Protein AF-A0A832PQ19-F1 (afdb_monomer_lite)

Radius of gyration: 37.46 Å; chains: 1; bounding box: 71×27×107 Å

Secondary structure (DSSP, 8-state):
------HHHHHHHHHHHHHHHHHHHHHHHSTTSHHHHHHHHHHHHHHHHHHHHHHHHHHHHHHHHHHTSTTT--HHHHHHHHHHHH----TT-----

Organism: NCBI:txid53463

Sequence (97 aa):
MNRTLPIGALVYVLLALLLSLYFAFAAVQGPSGILRRVQLEAETAQLVAERDALAAEVARMKNLTRRLSDEYLDLELLDERARDVLGLVRGDELIVR

Foldseek 3Di:
DDPDPPVVVVVVVVVVVVVVVVVVVCCCPPCVHPVVVVVVVVVVVVVVVVVVVVVVVVVVVVVVVVCCDPVNDDVVVVVVCCCVPVVDDDPPDDDDD

InterPro domains:
  IPR007060 Septum formation initiator FtsL/DivIC [PF04977] (21-97)

pLDDT: mean 82.94, std 12.75, range [45.22, 98.12]

Structure (mmCIF, N/CA/C/O backbone):
data_AF-A0A832PQ19-F1
#
_entry.id   AF-A0A832PQ19-F1
#
loop_
_atom_site.group_PDB
_atom_site.id
_atom_site.type_symbol
_atom_site.label_atom_id
_atom_site.label_alt_id
_atom_site.label_comp_id
_atom_site.label_asym_id
_atom_site.label_entity_id
_atom_site.label_seq_id
_atom_site.pdbx_PDB_ins_code
_atom_site.Cartn_x
_atom_site.Cartn_y
_atom_site.Cartn_z
_atom_site.occupancy
_atom_site.B_iso_or_equiv
_atom_site.auth_seq_id
_atom_site.auth_comp_id
_atom_site.auth_asym_id
_atom_site.auth_atom_id
_atom_site.pdbx_PDB_model_num
ATOM 1 N N . MET A 1 1 ? 46.144 -5.256 -54.641 1.00 45.22 1 MET A N 1
ATOM 2 C CA . MET A 1 1 ? 44.773 -5.039 -54.126 1.00 45.22 1 MET A CA 1
ATOM 3 C C . MET A 1 1 ? 44.840 -4.996 -52.609 1.00 45.22 1 MET A C 1
ATOM 5 O O . MET A 1 1 ? 44.729 -6.037 -51.984 1.00 45.22 1 MET A O 1
ATOM 9 N N . ASN A 1 2 ? 45.039 -3.816 -52.016 1.00 50.69 2 ASN A N 1
ATOM 10 C CA . ASN A 1 2 ? 45.034 -3.670 -50.558 1.00 50.69 2 ASN A CA 1
ATOM 11 C C . ASN A 1 2 ? 43.873 -2.745 -50.191 1.00 50.69 2 ASN A C 1
ATOM 13 O O . ASN A 1 2 ? 44.027 -1.530 -50.151 1.00 50.69 2 ASN A O 1
ATOM 17 N N . ARG A 1 3 ? 42.684 -3.326 -49.993 1.00 61.47 3 ARG A N 1
ATOM 18 C CA . ARG A 1 3 ? 41.558 -2.625 -49.370 1.00 61.47 3 ARG A CA 1
ATOM 19 C C . ARG A 1 3 ? 41.813 -2.628 -47.869 1.00 61.47 3 ARG A C 1
ATOM 21 O O . ARG A 1 3 ? 41.466 -3.587 -47.187 1.00 61.47 3 ARG A O 1
ATOM 28 N N . THR A 1 4 ? 42.482 -1.599 -47.366 1.00 65.56 4 THR A N 1
ATOM 29 C CA . THR A 1 4 ? 42.514 -1.354 -45.927 1.00 65.56 4 THR A CA 1
ATOM 30 C C . THR A 1 4 ? 41.099 -0.982 -45.497 1.00 65.56 4 THR A C 1
ATOM 32 O O . THR A 1 4 ? 40.442 -0.147 -46.122 1.00 65.56 4 THR A O 1
ATOM 35 N N . LEU A 1 5 ? 40.583 -1.661 -44.473 1.00 67.06 5 LEU A N 1
ATOM 36 C CA . LEU A 1 5 ? 39.311 -1.281 -43.868 1.00 67.06 5 LEU A CA 1
ATOM 37 C C . LEU A 1 5 ? 39.449 0.166 -43.372 1.00 67.06 5 LEU A C 1
ATOM 39 O O . LEU A 1 5 ? 40.411 0.455 -42.652 1.00 67.06 5 LEU A O 1
ATOM 43 N N . PRO A 1 6 ? 38.548 1.089 -43.753 1.00 83.44 6 PRO A N 1
ATOM 44 C CA . PRO A 1 6 ? 38.636 2.462 -43.292 1.00 83.44 6 PRO A CA 1
ATOM 45 C C . PRO A 1 6 ? 38.404 2.467 -41.781 1.00 83.44 6 PRO A C 1
ATOM 47 O O . PRO A 1 6 ? 37.292 2.234 -41.313 1.00 83.44 6 PRO A O 1
ATOM 50 N N . ILE A 1 7 ? 39.468 2.717 -41.015 1.00 86.75 7 ILE A N 1
ATOM 51 C CA . ILE A 1 7 ? 39.475 2.679 -39.544 1.00 86.75 7 ILE A CA 1
ATOM 52 C C . ILE A 1 7 ? 38.341 3.543 -38.969 1.00 86.75 7 ILE A C 1
ATOM 54 O O . ILE A 1 7 ? 37.684 3.140 -38.015 1.00 86.75 7 ILE A O 1
ATOM 58 N N . GLY A 1 8 ? 38.039 4.681 -39.604 1.00 87.81 8 GLY A N 1
ATOM 59 C CA . GLY A 1 8 ? 36.918 5.541 -39.220 1.00 87.81 8 GLY A CA 1
ATOM 60 C C . GLY A 1 8 ? 35.548 4.854 -39.290 1.00 87.81 8 GLY A C 1
ATOM 61 O O . GLY A 1 8 ? 34.733 5.046 -38.394 1.00 87.81 8 GLY A O 1
ATOM 62 N N . ALA A 1 9 ? 35.300 4.003 -40.292 1.00 89.12 9 ALA A N 1
ATOM 63 C CA . ALA A 1 9 ? 34.050 3.249 -40.384 1.00 89.12 9 ALA A CA 1
ATOM 64 C C . ALA A 1 9 ? 33.958 2.176 -39.291 1.00 89.12 9 ALA A C 1
ATOM 66 O O . ALA A 1 9 ? 32.890 1.975 -38.719 1.00 89.12 9 ALA A O 1
ATOM 67 N N . LEU A 1 10 ? 35.080 1.528 -38.958 1.00 91.12 10 LEU A N 1
ATOM 68 C CA . LEU A 1 10 ? 35.131 0.554 -37.869 1.00 91.12 10 LEU A CA 1
ATOM 69 C C . LEU A 1 10 ? 34.839 1.221 -36.518 1.00 91.12 10 LEU A C 1
ATOM 71 O O . LEU A 1 10 ? 34.004 0.729 -35.767 1.00 91.12 10 LEU A O 1
ATOM 75 N N . VAL A 1 11 ? 35.474 2.363 -36.239 1.00 93.62 11 VAL A N 1
ATOM 76 C CA . VAL A 1 11 ? 35.235 3.146 -35.016 1.00 93.62 11 VAL A CA 1
ATOM 77 C C . VAL A 1 11 ? 33.783 3.612 -34.942 1.00 93.62 11 VAL A C 1
ATOM 79 O O . VAL A 1 11 ? 33.155 3.477 -33.895 1.00 93.62 11 VAL A O 1
ATOM 82 N N . TYR A 1 12 ? 33.225 4.103 -36.050 1.00 94.19 12 TYR A N 1
ATOM 83 C CA . TYR A 1 12 ? 31.828 4.525 -36.114 1.00 94.19 12 TYR A CA 1
ATOM 84 C C . TYR A 1 12 ? 30.861 3.379 -35.791 1.00 94.19 12 TYR A C 1
ATOM 86 O O . TYR A 1 12 ? 30.001 3.529 -34.925 1.00 94.19 12 TYR A O 1
ATOM 94 N N . VAL A 1 13 ? 31.022 2.220 -36.439 1.00 95.12 13 VAL A N 1
ATOM 95 C CA . VAL A 1 13 ? 30.172 1.042 -36.197 1.00 95.12 13 VAL A CA 1
ATOM 96 C C . VAL A 1 13 ? 30.303 0.563 -34.753 1.00 95.12 13 VAL A C 1
ATOM 98 O O . VAL A 1 13 ? 29.302 0.234 -34.121 1.00 95.12 13 VAL A O 1
ATOM 101 N N . LEU A 1 14 ? 31.518 0.561 -34.207 1.00 96.56 14 LEU A N 1
ATOM 102 C CA . LEU A 1 14 ? 31.777 0.110 -32.844 1.00 96.56 14 LEU A CA 1
ATOM 103 C C . LEU A 1 14 ? 31.143 1.054 -31.811 1.00 96.56 14 LEU A C 1
ATOM 105 O O . LEU A 1 14 ? 30.496 0.586 -30.877 1.00 96.56 14 LEU A O 1
ATOM 109 N N . LEU A 1 15 ? 31.228 2.371 -32.018 1.00 97.06 15 LEU A N 1
ATOM 110 C CA . LEU A 1 15 ? 30.530 3.360 -31.191 1.00 97.06 15 LEU A CA 1
ATOM 111 C C . LEU A 1 15 ? 29.008 3.226 -31.296 1.00 97.06 15 LEU A C 1
ATOM 113 O O . LEU A 1 15 ? 28.329 3.238 -30.272 1.00 97.06 15 LEU A O 1
ATOM 117 N N . ALA A 1 16 ? 28.469 3.053 -32.505 1.00 97.00 16 ALA A N 1
ATOM 118 C CA . ALA A 1 16 ? 27.035 2.859 -32.713 1.00 97.00 16 ALA A CA 1
ATOM 119 C C . ALA A 1 16 ? 26.523 1.588 -32.016 1.00 97.00 16 ALA A C 1
ATOM 121 O O . ALA A 1 16 ? 25.456 1.610 -31.400 1.00 97.00 16 ALA A O 1
ATOM 122 N N . LEU A 1 17 ? 27.298 0.498 -32.054 1.00 97.44 17 LEU A N 1
ATOM 123 C CA . LEU A 1 17 ? 26.987 -0.744 -31.346 1.00 97.44 17 LEU A CA 1
ATOM 124 C C . LEU A 1 17 ? 27.018 -0.564 -29.827 1.00 97.44 17 LEU A C 1
ATOM 126 O O . LEU A 1 17 ? 26.077 -0.979 -29.155 1.00 97.44 17 LEU A O 1
ATOM 130 N N . LEU A 1 18 ? 28.057 0.077 -29.285 1.00 97.44 18 LEU 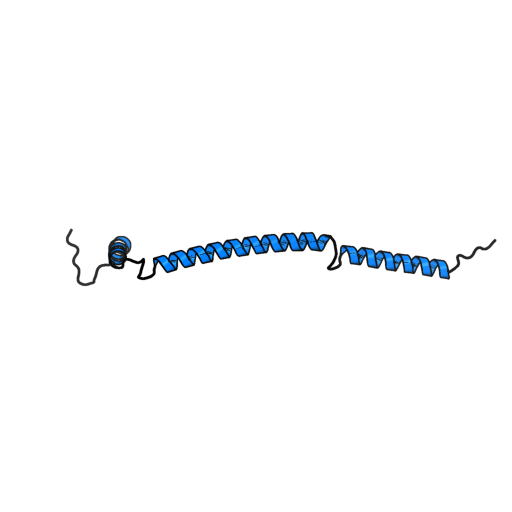A N 1
ATOM 131 C CA . LEU A 1 18 ? 28.160 0.343 -27.847 1.00 97.44 18 LEU A CA 1
ATOM 132 C C . LEU A 1 18 ? 27.006 1.217 -27.349 1.00 97.44 18 LEU A C 1
ATOM 134 O O . LEU A 1 18 ? 26.416 0.922 -26.311 1.00 97.44 18 LEU A O 1
ATOM 138 N N . LEU A 1 19 ? 26.649 2.254 -28.108 1.00 96.75 19 LEU A N 1
ATOM 139 C CA . LEU A 1 19 ? 25.534 3.134 -27.777 1.00 96.75 19 LEU A CA 1
ATOM 140 C C . LEU A 1 19 ? 24.202 2.372 -27.810 1.00 96.75 19 LEU A C 1
ATOM 142 O O . LEU A 1 19 ? 23.398 2.478 -26.888 1.00 96.75 19 LEU A O 1
ATOM 146 N N . SER A 1 20 ? 23.996 1.555 -28.845 1.00 95.94 20 SER A N 1
ATOM 147 C CA . SER A 1 20 ? 22.799 0.719 -28.986 1.00 95.94 20 SER A CA 1
ATOM 148 C C . SER A 1 20 ? 22.669 -0.277 -27.833 1.00 95.94 20 SER A C 1
ATOM 150 O O . SER A 1 20 ? 21.583 -0.440 -27.280 1.00 95.94 20 SER A O 1
ATOM 152 N N . LEU A 1 21 ? 23.778 -0.901 -27.426 1.00 94.94 21 LEU A N 1
ATOM 153 C CA . LEU A 1 21 ? 23.808 -1.829 -26.299 1.00 94.94 21 LEU A CA 1
ATOM 154 C C . LEU A 1 21 ? 23.516 -1.116 -24.973 1.00 94.94 21 LEU A C 1
ATOM 156 O O . LEU A 1 21 ? 22.734 -1.624 -24.171 1.00 94.94 21 LEU A O 1
ATOM 160 N N . TYR A 1 22 ? 24.088 0.073 -24.763 1.00 91.69 22 TYR A N 1
ATOM 161 C CA . TYR A 1 22 ? 23.805 0.900 -23.590 1.00 91.69 22 TYR A CA 1
ATOM 162 C C . TYR A 1 22 ? 22.316 1.247 -23.494 1.00 91.69 22 TYR A C 1
ATOM 164 O O . TYR A 1 22 ? 21.707 1.055 -22.443 1.00 91.69 22 TYR A O 1
ATOM 172 N N . PHE A 1 23 ? 21.706 1.698 -24.593 1.00 89.81 23 PHE A N 1
ATOM 173 C CA . PHE A 1 23 ? 20.282 2.027 -24.609 1.00 89.81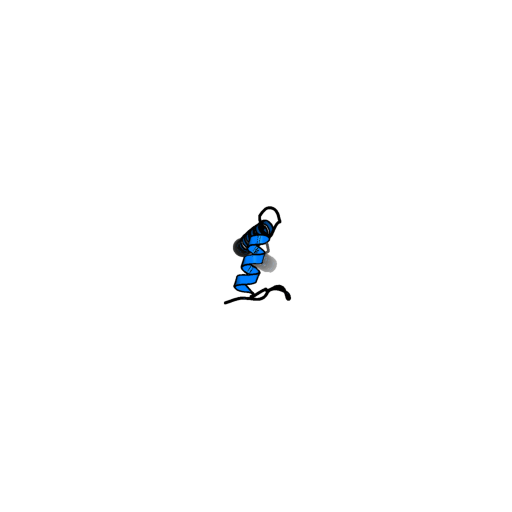 23 PHE A CA 1
ATOM 174 C C . PHE A 1 23 ? 19.391 0.798 -24.424 1.00 89.81 23 PHE A C 1
ATOM 176 O O . PHE A 1 23 ? 18.418 0.875 -23.676 1.00 89.81 23 PHE A O 1
ATOM 183 N N . ALA A 1 24 ? 19.726 -0.342 -25.034 1.00 87.81 24 ALA A N 1
ATOM 184 C CA . ALA A 1 24 ? 18.996 -1.591 -24.819 1.00 87.81 24 ALA A CA 1
ATOM 185 C C . ALA A 1 24 ? 19.051 -2.027 -23.345 1.00 87.81 24 ALA A C 1
ATOM 187 O O . ALA A 1 24 ? 18.029 -2.366 -22.752 1.00 87.81 24 ALA A O 1
ATOM 188 N N . PHE A 1 25 ? 20.228 -1.944 -22.723 1.00 86.19 25 PHE A N 1
ATOM 189 C CA . PHE A 1 25 ? 20.413 -2.239 -21.305 1.00 86.19 25 PHE A CA 1
ATOM 190 C C . PHE A 1 25 ? 19.637 -1.269 -20.402 1.00 86.19 25 PHE A C 1
ATOM 192 O O . PHE A 1 25 ? 18.933 -1.703 -19.490 1.00 86.19 25 PHE A O 1
ATOM 199 N N . ALA A 1 26 ? 19.708 0.035 -20.679 1.00 85.31 26 ALA A N 1
ATOM 200 C CA . ALA A 1 26 ? 18.986 1.062 -19.935 1.00 85.31 26 ALA A CA 1
ATOM 201 C C . ALA A 1 26 ? 17.460 0.945 -20.095 1.00 85.31 26 ALA A C 1
ATOM 203 O O . ALA A 1 26 ? 16.727 1.235 -19.156 1.00 85.31 26 ALA A O 1
ATOM 204 N N . ALA A 1 27 ? 16.962 0.481 -21.242 1.00 82.88 27 ALA A N 1
ATOM 205 C CA . ALA A 1 27 ? 15.536 0.230 -21.444 1.00 82.88 27 ALA A CA 1
ATOM 206 C C . ALA A 1 27 ? 15.024 -0.964 -20.618 1.00 82.88 27 ALA A C 1
ATOM 208 O O . ALA A 1 27 ? 13.877 -0.958 -20.175 1.00 82.88 27 ALA A O 1
ATOM 209 N N . VAL A 1 28 ? 15.869 -1.977 -20.392 1.00 78.38 28 VAL A N 1
ATOM 210 C CA . VAL A 1 28 ? 15.517 -3.169 -19.603 1.00 78.38 28 VAL A CA 1
ATOM 211 C C . VAL A 1 28 ? 15.642 -2.911 -18.100 1.00 78.38 28 VAL A C 1
ATOM 213 O O . VAL A 1 28 ? 14.736 -3.266 -17.351 1.00 78.38 28 VAL A O 1
ATOM 216 N N . GLN A 1 29 ? 16.742 -2.294 -17.658 1.00 72.81 29 GLN A N 1
ATOM 217 C CA . GLN A 1 29 ? 17.040 -2.085 -16.232 1.00 72.81 29 GLN A CA 1
ATOM 218 C C . GLN A 1 29 ? 16.668 -0.697 -15.700 1.00 72.81 29 GLN A C 1
ATOM 220 O O . GLN A 1 29 ? 16.776 -0.441 -14.503 1.00 72.81 29 GLN A O 1
ATOM 225 N N . GLY A 1 30 ? 16.267 0.225 -16.570 1.00 71.00 30 GLY A N 1
ATOM 226 C CA . GLY A 1 30 ? 15.958 1.592 -16.179 1.00 71.00 30 GLY A CA 1
ATOM 227 C C . GLY A 1 30 ? 14.646 1.721 -15.399 1.00 71.00 30 GLY A C 1
ATOM 228 O O . GLY A 1 30 ? 13.767 0.861 -15.486 1.00 71.00 30 GLY A O 1
ATOM 229 N N . PRO A 1 31 ? 14.458 2.846 -14.688 1.00 64.19 31 PRO A N 1
ATOM 230 C CA . PRO A 1 31 ? 13.247 3.129 -13.913 1.00 64.19 31 PRO A CA 1
ATOM 231 C C . PRO A 1 31 ? 11.967 3.200 -14.766 1.00 64.19 31 PRO A C 1
ATOM 233 O O . PRO A 1 31 ? 10.872 3.047 -14.234 1.00 64.19 31 PRO A O 1
ATOM 236 N N . SER A 1 32 ? 12.095 3.385 -16.084 1.00 64.88 32 SER A N 1
ATOM 237 C CA . SER A 1 32 ? 10.988 3.357 -17.054 1.00 64.88 32 SER A CA 1
ATOM 238 C C . SER A 1 32 ? 10.847 2.012 -17.784 1.00 64.88 32 SER A C 1
ATOM 240 O O . SER A 1 32 ? 10.087 1.918 -18.748 1.00 64.88 32 SER A O 1
ATOM 242 N N . GLY A 1 33 ? 11.602 0.987 -17.378 1.00 70.44 33 GLY A N 1
ATOM 243 C CA . GLY A 1 33 ? 11.595 -0.322 -18.019 1.00 70.44 33 GLY A CA 1
ATOM 244 C C . GLY A 1 33 ? 10.260 -1.047 -17.860 1.00 70.44 33 GLY A C 1
ATOM 245 O O . GLY A 1 33 ? 9.539 -0.869 -16.878 1.00 70.44 33 GLY A O 1
ATOM 246 N N . ILE A 1 34 ? 9.929 -1.905 -18.826 1.00 70.25 34 ILE A N 1
ATOM 247 C CA . ILE A 1 34 ? 8.653 -2.644 -18.873 1.00 70.25 34 ILE A CA 1
ATOM 248 C C . ILE A 1 34 ? 8.449 -3.494 -17.604 1.00 70.25 34 ILE A C 1
ATOM 250 O O . ILE A 1 34 ? 7.338 -3.590 -17.087 1.00 70.25 34 ILE A O 1
ATOM 254 N N . LEU A 1 35 ? 9.537 -4.032 -17.045 1.00 72.44 35 LEU A N 1
ATOM 255 C CA . LEU A 1 35 ? 9.527 -4.832 -15.816 1.00 72.44 35 LEU A CA 1
ATOM 256 C C . LEU A 1 35 ? 9.174 -4.020 -14.559 1.00 72.44 35 LEU A C 1
ATOM 258 O O . LEU A 1 35 ? 8.650 -4.582 -13.598 1.00 72.44 35 LEU A O 1
ATOM 262 N N . ARG A 1 36 ? 9.404 -2.698 -14.557 1.00 76.75 36 ARG A N 1
ATOM 263 C CA . ARG A 1 36 ? 9.103 -1.841 -13.403 1.00 76.75 36 ARG A CA 1
ATOM 264 C C . ARG A 1 36 ? 7.602 -1.722 -13.157 1.00 76.75 36 ARG A C 1
ATOM 266 O O . ARG A 1 36 ? 7.194 -1.648 -12.003 1.00 76.75 36 ARG A O 1
ATOM 273 N N . ARG A 1 37 ? 6.781 -1.750 -14.214 1.00 77.00 37 ARG A N 1
ATOM 274 C CA . ARG A 1 37 ? 5.314 -1.702 -14.087 1.00 77.00 37 ARG A CA 1
ATOM 275 C C . ARG A 1 37 ? 4.772 -2.918 -13.345 1.00 77.00 37 ARG A C 1
ATOM 277 O O . ARG A 1 37 ? 4.027 -2.748 -12.392 1.00 77.00 37 ARG A O 1
ATOM 284 N N . VAL A 1 38 ? 5.233 -4.114 -13.710 1.00 80.56 38 VAL A N 1
ATOM 285 C CA . VAL A 1 38 ? 4.814 -5.367 -13.059 1.00 80.56 38 VAL A CA 1
ATOM 286 C C . VAL A 1 38 ? 5.212 -5.385 -11.580 1.00 80.56 38 VAL A C 1
ATOM 288 O O . VAL A 1 38 ? 4.423 -5.790 -10.731 1.00 80.56 38 VAL A O 1
ATOM 291 N N . GLN A 1 39 ? 6.416 -4.904 -11.249 1.00 82.50 39 GLN A N 1
ATOM 292 C CA . GLN A 1 39 ? 6.854 -4.785 -9.853 1.00 82.50 39 GLN A CA 1
ATOM 293 C C . GLN A 1 39 ? 6.004 -3.786 -9.063 1.00 82.50 39 GLN A C 1
ATOM 295 O O . GLN A 1 39 ? 5.572 -4.100 -7.959 1.00 82.50 39 GLN A O 1
ATOM 300 N N . LEU A 1 40 ? 5.746 -2.605 -9.633 1.00 85.19 40 LEU A N 1
ATOM 301 C CA . LEU A 1 40 ? 4.924 -1.575 -8.996 1.00 85.19 40 LEU A CA 1
ATOM 302 C C . LEU A 1 40 ? 3.487 -2.046 -8.777 1.00 85.19 40 LEU A C 1
ATOM 304 O O . LEU A 1 40 ? 2.916 -1.776 -7.727 1.00 85.19 40 LEU A O 1
ATOM 308 N N . GLU A 1 41 ? 2.901 -2.759 -9.737 1.00 87.19 41 GLU A N 1
ATOM 309 C CA . GLU A 1 41 ? 1.562 -3.335 -9.598 1.00 87.19 41 GLU A CA 1
ATOM 31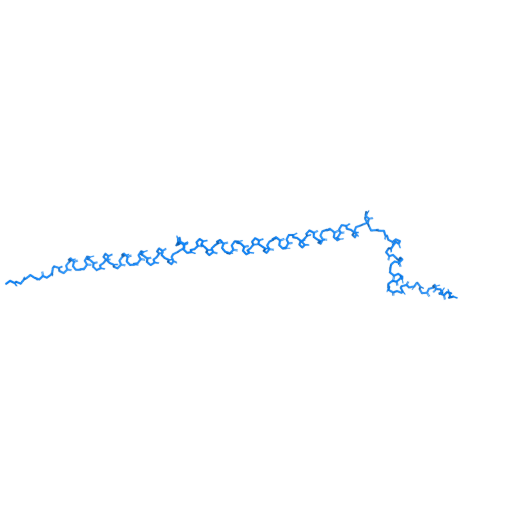0 C C . GLU A 1 41 ? 1.516 -4.383 -8.481 1.00 87.19 41 GLU A C 1
ATOM 312 O O . GLU A 1 41 ? 0.599 -4.355 -7.660 1.00 87.19 41 GLU A O 1
ATOM 317 N N . ALA A 1 42 ? 2.525 -5.256 -8.391 1.00 87.75 42 ALA A N 1
ATOM 318 C CA . ALA A 1 42 ? 2.620 -6.244 -7.318 1.00 87.75 42 ALA A CA 1
ATOM 319 C C . ALA A 1 42 ? 2.790 -5.591 -5.934 1.00 87.75 42 ALA A C 1
ATOM 321 O O . ALA A 1 42 ? 2.104 -5.974 -4.987 1.00 87.75 42 ALA A O 1
ATOM 322 N N . GLU A 1 43 ? 3.658 -4.584 -5.819 1.00 91.19 43 GLU A N 1
ATOM 323 C CA . GLU A 1 43 ? 3.867 -3.814 -4.586 1.00 91.19 43 GLU A CA 1
ATOM 324 C C . GLU A 1 43 ? 2.590 -3.063 -4.180 1.00 91.19 43 GLU A C 1
ATOM 326 O O . GLU A 1 43 ? 2.165 -3.113 -3.028 1.00 91.19 43 GLU A O 1
ATOM 331 N N . THR A 1 44 ? 1.908 -2.448 -5.149 1.00 94.56 44 THR A N 1
ATOM 332 C CA . THR A 1 44 ? 0.628 -1.765 -4.920 1.00 94.56 44 THR A CA 1
ATOM 333 C C . THR A 1 44 ? -0.438 -2.743 -4.432 1.00 94.56 44 THR A C 1
ATOM 335 O O . THR A 1 44 ? -1.149 -2.438 -3.479 1.00 94.56 44 THR A O 1
ATOM 338 N N . ALA A 1 45 ? -0.542 -3.929 -5.037 1.00 94.81 45 ALA A N 1
ATOM 339 C CA . ALA A 1 45 ? -1.509 -4.943 -4.623 1.00 94.81 45 ALA A CA 1
ATOM 340 C C . ALA A 1 45 ? -1.274 -5.411 -3.176 1.00 94.81 45 ALA A C 1
ATOM 342 O O . ALA A 1 45 ? -2.232 -5.561 -2.417 1.00 94.81 45 ALA A O 1
ATOM 343 N N . GLN A 1 46 ? -0.011 -5.592 -2.776 1.00 95.44 46 GLN A N 1
ATOM 344 C CA . GLN A 1 46 ? 0.346 -5.936 -1.397 1.00 95.44 46 GLN A CA 1
ATOM 345 C C . GLN A 1 46 ? -0.036 -4.819 -0.417 1.00 95.44 46 GLN A C 1
ATOM 347 O O . GLN A 1 46 ? -0.703 -5.085 0.582 1.00 95.44 46 GLN A O 1
ATOM 352 N N . LEU A 1 47 ? 0.313 -3.569 -0.735 1.00 96.56 47 LEU A N 1
ATOM 353 C CA . LEU A 1 47 ? -0.010 -2.411 0.103 1.00 96.56 47 LEU A CA 1
ATOM 354 C C . LEU A 1 47 ? -1.522 -2.192 0.245 1.00 96.56 47 LEU A C 1
ATOM 356 O O . LEU A 1 47 ? -1.995 -1.831 1.321 1.00 96.56 47 LEU A O 1
ATOM 360 N N . VAL A 1 48 ? -2.296 -2.429 -0.817 1.00 97.31 48 VAL A N 1
ATOM 361 C CA . VAL A 1 48 ? -3.765 -2.353 -0.770 1.00 97.31 48 VAL A CA 1
ATOM 362 C C . VAL A 1 48 ? -4.330 -3.413 0.175 1.00 97.31 48 VAL A C 1
ATOM 364 O O . VAL A 1 48 ? -5.148 -3.081 1.031 1.00 97.31 48 VAL A O 1
ATOM 367 N N . ALA A 1 49 ? -3.858 -4.659 0.080 1.00 97.56 49 ALA A N 1
ATOM 368 C CA . ALA A 1 49 ? -4.304 -5.731 0.965 1.00 97.56 49 ALA A CA 1
ATOM 369 C C . ALA A 1 49 ? -3.991 -5.434 2.443 1.00 97.56 49 ALA A C 1
ATOM 371 O O . ALA A 1 49 ? -4.846 -5.622 3.311 1.00 97.56 49 ALA A O 1
ATOM 372 N N . GLU A 1 50 ? -2.793 -4.919 2.734 1.00 97.56 50 GLU A N 1
ATOM 373 C CA . GLU A 1 50 ? -2.406 -4.513 4.089 1.00 97.56 50 GLU A CA 1
ATOM 374 C C . GLU A 1 50 ? -3.272 -3.358 4.604 1.00 97.56 50 GLU A C 1
ATOM 376 O O . GLU A 1 50 ? -3.799 -3.406 5.719 1.00 97.56 50 GLU A O 1
ATOM 381 N N . ARG A 1 51 ? -3.485 -2.337 3.769 1.00 97.69 51 ARG A N 1
ATOM 382 C CA . ARG A 1 51 ? -4.341 -1.198 4.102 1.00 97.69 51 ARG A CA 1
ATOM 383 C C . ARG A 1 51 ? -5.762 -1.645 4.430 1.00 97.69 51 ARG A C 1
ATOM 385 O O . ARG A 1 51 ? -6.356 -1.114 5.368 1.00 97.69 51 ARG A O 1
ATOM 392 N N . ASP A 1 52 ? -6.317 -2.583 3.671 1.00 98.12 52 ASP A N 1
ATOM 393 C CA . ASP A 1 52 ? -7.682 -3.063 3.883 1.00 98.12 52 ASP A CA 1
ATOM 394 C C . ASP A 1 52 ? -7.797 -3.902 5.161 1.00 98.12 52 ASP A C 1
ATOM 396 O O . ASP A 1 52 ? -8.757 -3.733 5.918 1.00 98.12 52 ASP A O 1
A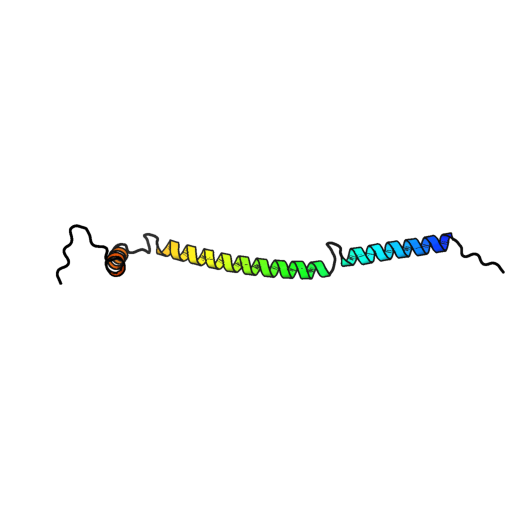TOM 400 N N . ALA A 1 53 ? -6.786 -4.719 5.472 1.00 98.12 53 ALA A N 1
ATOM 401 C CA . ALA A 1 53 ? -6.710 -5.435 6.743 1.00 98.12 53 ALA A CA 1
ATOM 402 C C . ALA A 1 53 ? -6.663 -4.466 7.940 1.00 98.12 53 ALA A C 1
ATOM 404 O O . ALA A 1 53 ? -7.431 -4.608 8.894 1.00 98.12 53 ALA A O 1
ATOM 405 N N . LEU A 1 54 ? -5.824 -3.428 7.867 1.00 98.12 54 LEU A N 1
ATOM 406 C CA . LEU A 1 54 ? -5.743 -2.393 8.902 1.00 98.12 54 LEU A CA 1
ATOM 407 C C . LEU A 1 54 ? -7.039 -1.582 9.013 1.00 98.12 54 LEU A C 1
ATOM 409 O O . LEU A 1 54 ? -7.473 -1.246 10.115 1.00 98.12 54 LEU A O 1
ATOM 413 N N . ALA A 1 55 ? -7.695 -1.278 7.894 1.00 98.00 55 ALA A N 1
ATOM 414 C CA . ALA A 1 55 ? -8.974 -0.577 7.902 1.00 98.00 55 ALA A CA 1
ATOM 415 C C . ALA A 1 55 ? -10.070 -1.401 8.596 1.00 98.00 55 ALA A C 1
ATOM 417 O O . ALA A 1 55 ? -10.851 -0.846 9.376 1.00 98.00 55 ALA A O 1
ATOM 418 N N . ALA A 1 56 ? -10.103 -2.716 8.359 1.00 97.88 56 ALA A N 1
ATOM 419 C CA . ALA A 1 56 ? -11.011 -3.630 9.045 1.00 97.88 56 ALA A CA 1
ATOM 420 C C . ALA A 1 56 ? -10.732 -3.677 10.556 1.00 97.88 56 ALA A C 1
ATOM 422 O O . ALA A 1 56 ? -11.665 -3.618 11.360 1.00 97.88 56 ALA A O 1
ATOM 423 N N . GLU A 1 57 ? -9.458 -3.695 10.950 1.00 97.56 57 GLU A N 1
ATOM 424 C CA . GLU A 1 57 ? -9.050 -3.661 12.354 1.00 97.56 57 GLU A CA 1
ATOM 425 C C . GLU A 1 57 ? -9.509 -2.376 13.052 1.00 97.56 57 GLU A C 1
ATOM 427 O O . GLU A 1 57 ? -10.142 -2.410 14.109 1.00 97.56 57 GLU A O 1
ATOM 432 N N . VAL A 1 58 ? -9.273 -1.226 12.420 1.00 97.56 58 VAL A N 1
ATOM 433 C CA . VAL A 1 58 ? -9.728 0.071 12.932 1.00 97.56 58 VAL A CA 1
ATOM 434 C C . VAL A 1 58 ? -11.251 0.106 13.053 1.00 97.56 58 VAL A C 1
ATOM 436 O O . VAL A 1 58 ? -11.771 0.623 14.043 1.00 97.56 58 VAL A O 1
ATOM 439 N N . ALA A 1 59 ? -11.986 -0.439 12.081 1.00 96.94 59 ALA A N 1
ATOM 440 C CA . ALA A 1 59 ? -13.444 -0.507 12.142 1.00 96.94 59 ALA A CA 1
ATOM 441 C C . ALA A 1 59 ? -13.928 -1.374 13.317 1.00 96.94 59 ALA A C 1
ATOM 443 O O . ALA A 1 59 ? -14.842 -0.972 14.042 1.00 96.94 59 ALA A O 1
ATOM 444 N N . ARG A 1 60 ? -13.277 -2.519 13.552 1.00 96.12 60 ARG A N 1
ATOM 445 C CA . ARG A 1 60 ? -13.550 -3.395 14.696 1.00 96.12 60 ARG A CA 1
ATOM 446 C C . ARG A 1 60 ? -13.297 -2.680 16.018 1.00 96.12 60 ARG A C 1
ATOM 448 O O . ARG A 1 60 ? -14.187 -2.648 16.865 1.00 96.12 60 ARG A O 1
ATOM 455 N N . MET A 1 61 ? -12.127 -2.066 16.177 1.00 95.19 61 MET A N 1
ATOM 456 C CA . MET A 1 61 ? -11.772 -1.341 17.398 1.00 95.19 61 MET A CA 1
ATOM 457 C C . MET A 1 61 ? -12.729 -0.179 17.658 1.00 95.19 61 MET A C 1
ATOM 459 O O . MET A 1 61 ? -13.229 -0.041 18.768 1.00 95.19 61 MET A O 1
ATOM 463 N N . LYS A 1 62 ? -13.093 0.590 16.625 1.00 93.19 62 LYS A N 1
ATOM 464 C CA . LYS A 1 62 ? -14.111 1.647 16.737 1.00 93.19 62 LYS A CA 1
ATOM 465 C C . LYS A 1 62 ? -15.464 1.109 17.198 1.00 93.19 62 LYS A C 1
ATOM 467 O O . LYS A 1 62 ? -16.116 1.751 18.017 1.00 93.19 62 LYS A O 1
ATOM 472 N N . ASN A 1 63 ? -15.894 -0.048 16.690 1.00 92.00 63 ASN A N 1
ATOM 473 C CA . ASN A 1 63 ? -17.141 -0.671 17.126 1.00 92.00 63 ASN A CA 1
ATOM 474 C C . ASN A 1 63 ? -17.073 -1.100 18.598 1.00 92.00 63 ASN A C 1
ATOM 476 O O . ASN A 1 63 ? -17.984 -0.778 19.355 1.00 92.00 63 ASN A O 1
ATOM 480 N N . LEU A 1 64 ? -15.987 -1.759 19.014 1.00 89.62 64 LEU A N 1
ATOM 481 C CA . LEU A 1 64 ? -15.777 -2.162 20.407 1.00 89.62 64 LEU A CA 1
ATOM 482 C C . LEU A 1 64 ? -15.770 -0.951 21.344 1.00 89.62 64 LEU A C 1
ATOM 484 O O . LEU A 1 64 ? -16.511 -0.937 22.320 1.00 89.62 64 LEU A O 1
ATOM 488 N N . THR A 1 65 ? -15.012 0.097 21.012 1.00 89.38 65 THR A N 1
ATOM 489 C CA . THR A 1 65 ? -14.976 1.338 21.798 1.00 89.38 65 THR A CA 1
ATOM 490 C C . THR A 1 65 ? -16.350 1.993 21.880 1.00 89.38 65 THR A C 1
ATOM 492 O O . THR A 1 65 ? -16.757 2.413 22.957 1.00 89.38 65 THR A O 1
ATOM 495 N N . ARG A 1 66 ? -17.105 2.035 20.776 1.00 86.94 66 ARG A N 1
ATOM 496 C CA . ARG A 1 66 ? -18.475 2.565 20.786 1.00 86.94 66 ARG A CA 1
ATOM 497 C C . ARG A 1 66 ? -19.398 1.745 21.687 1.00 86.94 66 ARG A C 1
ATOM 499 O O . ARG A 1 66 ? -20.218 2.313 22.391 1.00 86.94 66 ARG A O 1
ATOM 506 N N . ARG A 1 67 ? -19.268 0.419 21.697 1.00 83.19 67 ARG A N 1
ATOM 507 C CA . ARG A 1 67 ? -20.078 -0.449 22.568 1.00 83.19 67 ARG A CA 1
ATOM 508 C C . ARG A 1 67 ? -19.723 -0.324 24.049 1.00 83.19 67 ARG A C 1
ATOM 510 O O . ARG A 1 67 ? -20.553 -0.652 24.882 1.00 83.19 67 ARG A O 1
ATOM 517 N N . LEU A 1 68 ? -18.515 0.137 24.358 1.00 81.88 68 LEU A N 1
ATOM 518 C CA . LEU A 1 68 ? -18.067 0.431 25.718 1.00 81.88 68 LEU A CA 1
ATOM 519 C C . LEU A 1 68 ? -18.400 1.863 26.167 1.00 81.88 68 LEU A C 1
ATOM 521 O O . LEU A 1 68 ? -18.080 2.217 27.294 1.00 81.88 68 LEU A O 1
ATOM 525 N N . SER A 1 69 ? -18.997 2.701 25.312 1.00 80.44 69 SER A N 1
ATOM 526 C CA . SER A 1 69 ? -19.431 4.043 25.721 1.00 80.44 69 SER A CA 1
ATOM 527 C C . SER A 1 69 ? -20.711 3.987 26.552 1.00 80.44 69 SER A C 1
ATOM 529 O O . SER A 1 69 ? -21.548 3.123 26.299 1.00 80.44 69 SER A O 1
ATOM 531 N N . ASP A 1 70 ? -20.902 4.964 27.437 1.00 72.12 70 ASP A N 1
ATOM 532 C CA . ASP A 1 70 ? -22.060 5.096 28.337 1.00 72.12 70 ASP A CA 1
ATOM 533 C C . ASP A 1 70 ? -23.431 4.991 27.645 1.00 72.12 70 ASP A C 1
ATOM 535 O O . ASP A 1 70 ? -24.396 4.544 28.251 1.00 72.12 70 ASP A O 1
ATOM 539 N N . GLU A 1 71 ? -23.538 5.364 26.364 1.00 75.38 71 GLU A N 1
ATOM 540 C CA . GLU A 1 71 ? -24.796 5.258 25.604 1.00 75.38 71 GLU A CA 1
ATOM 541 C C . GLU A 1 71 ? -25.185 3.796 25.288 1.00 75.38 71 GLU A C 1
ATOM 543 O O . GLU A 1 71 ? -26.355 3.497 25.062 1.00 75.38 71 GLU A O 1
ATOM 548 N N . TYR A 1 72 ? -24.213 2.876 25.267 1.00 71.62 72 TYR A N 1
ATOM 549 C CA . TYR A 1 72 ? -24.403 1.461 24.911 1.00 71.62 72 TYR A CA 1
ATOM 550 C C . TYR A 1 72 ? -23.994 0.485 26.027 1.00 71.62 72 TYR A C 1
ATOM 552 O O . TYR A 1 72 ? -24.322 -0.700 25.931 1.00 71.62 72 TYR A O 1
ATOM 560 N N . LEU A 1 73 ? -23.262 0.948 27.043 1.00 76.44 73 LEU A N 1
ATOM 561 C CA . LEU A 1 73 ? -22.734 0.128 28.127 1.00 76.44 73 LEU A CA 1
ATOM 562 C C . LEU A 1 73 ? -23.647 0.209 29.356 1.00 76.44 73 LEU A C 1
ATOM 564 O O . LEU A 1 73 ? -23.633 1.192 30.089 1.00 76.44 73 LEU A O 1
ATOM 568 N N . ASP A 1 74 ? -24.409 -0.856 29.597 1.00 81.19 74 ASP A N 1
ATOM 569 C CA . ASP A 1 74 ? -25.199 -1.015 30.817 1.00 81.19 74 ASP A CA 1
ATOM 570 C C . ASP A 1 74 ? -24.294 -1.470 31.976 1.00 81.19 74 ASP A C 1
ATOM 572 O O . ASP A 1 74 ? -23.773 -2.591 31.989 1.00 81.19 74 ASP A O 1
ATOM 576 N N . LEU A 1 75 ? -24.073 -0.564 32.930 1.00 80.12 75 LEU A N 1
ATOM 577 C CA . LEU A 1 75 ? -23.206 -0.783 34.086 1.00 80.12 75 LEU A CA 1
ATOM 578 C C . LEU A 1 75 ? -23.776 -1.813 35.069 1.00 80.12 75 LEU A C 1
ATOM 580 O O . LEU A 1 75 ? -22.988 -2.492 35.725 1.00 80.12 75 LEU A O 1
ATOM 584 N N . GLU A 1 76 ? -25.102 -1.962 35.160 1.00 78.94 76 GLU A N 1
ATOM 585 C CA . GLU A 1 76 ? -25.721 -2.959 36.043 1.00 78.94 76 GLU A CA 1
ATOM 586 C C . GLU A 1 76 ? -25.470 -4.368 35.496 1.00 78.94 76 GLU A C 1
ATOM 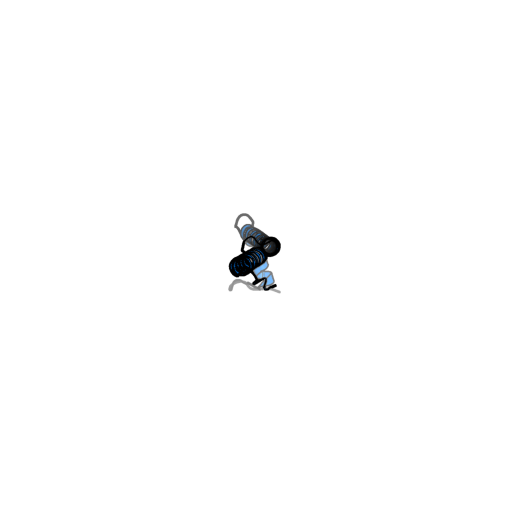588 O O . GLU A 1 76 ? -24.978 -5.235 36.218 1.00 78.94 76 GLU A O 1
ATOM 593 N N . LEU A 1 77 ? -25.671 -4.570 34.188 1.00 79.81 77 LEU A N 1
ATOM 594 C CA . LEU A 1 77 ? -25.330 -5.831 33.517 1.00 79.81 77 LEU A CA 1
ATOM 595 C C . LEU A 1 77 ? -23.826 -6.139 33.573 1.00 79.81 77 LEU A C 1
ATOM 597 O O . LEU A 1 77 ? -23.439 -7.308 33.652 1.00 79.81 77 LEU A O 1
ATOM 601 N N . LEU A 1 78 ? -22.962 -5.118 33.513 1.00 82.25 78 LEU A N 1
ATOM 602 C CA . LEU A 1 78 ? -21.516 -5.302 33.654 1.00 82.25 78 LEU A CA 1
ATOM 603 C C . LEU A 1 78 ? -21.142 -5.747 35.073 1.00 82.25 78 LEU A C 1
ATOM 605 O O . LEU A 1 78 ? -20.310 -6.645 35.207 1.00 82.25 78 LEU A O 1
ATOM 609 N N . ASP A 1 79 ? -21.757 -5.157 36.104 1.00 81.44 79 ASP A N 1
ATOM 610 C CA . ASP A 1 79 ? -21.556 -5.567 37.497 1.00 81.44 79 ASP A CA 1
ATOM 611 C C . ASP A 1 79 ? -22.025 -7.010 37.696 1.00 81.44 79 ASP A C 1
ATOM 613 O O . ASP A 1 79 ? -21.238 -7.842 38.139 1.00 81.44 79 ASP A O 1
ATOM 617 N N . GLU A 1 80 ? -23.234 -7.365 37.248 1.00 80.88 80 GLU A N 1
ATOM 618 C CA . GLU A 1 80 ? -23.736 -8.746 37.310 1.00 80.88 80 GLU A CA 1
ATOM 619 C C . GLU A 1 80 ? -22.786 -9.743 36.632 1.00 80.88 80 GLU A C 1
ATOM 621 O O . GLU A 1 80 ? -22.454 -10.783 37.205 1.00 80.88 80 GLU A O 1
ATOM 626 N N . ARG A 1 81 ? -22.284 -9.419 35.432 1.00 81.31 81 ARG A N 1
ATOM 627 C CA . ARG A 1 81 ? -21.322 -10.274 34.718 1.00 81.31 81 ARG A CA 1
ATOM 628 C C . ARG A 1 81 ? -19.965 -10.334 35.406 1.00 81.31 81 ARG A C 1
ATOM 630 O O . ARG A 1 81 ? -19.329 -11.384 35.361 1.00 81.31 81 ARG A O 1
ATOM 637 N N . ALA A 1 82 ? -19.517 -9.260 36.050 1.00 84.06 82 ALA A N 1
ATOM 638 C CA . ALA A 1 82 ? -18.301 -9.273 36.852 1.00 84.06 82 ALA A CA 1
ATOM 639 C C . ALA A 1 82 ? -18.465 -10.167 38.092 1.00 84.06 82 ALA A C 1
ATOM 641 O O . ALA A 1 82 ? -17.558 -10.941 38.394 1.00 84.06 82 ALA A O 1
ATOM 642 N N . ARG A 1 83 ? -19.622 -10.140 38.767 1.00 84.94 83 ARG A N 1
ATOM 643 C CA . ARG A 1 83 ? -19.908 -11.042 39.896 1.00 84.94 83 ARG A CA 1
ATOM 644 C C . ARG A 1 83 ? -19.971 -12.507 39.455 1.00 84.94 83 ARG A C 1
ATOM 646 O O . ARG A 1 83 ? -19.343 -13.348 40.087 1.00 84.94 83 ARG A O 1
ATOM 653 N N . ASP A 1 84 ? -20.653 -12.797 38.347 1.00 81.56 84 ASP A N 1
ATOM 654 C CA . ASP A 1 84 ? -20.829 -14.159 37.814 1.00 81.56 84 ASP A CA 1
ATOM 655 C C . ASP A 1 84 ? -19.518 -14.764 37.271 1.00 81.56 84 ASP A C 1
ATOM 657 O O . ASP A 1 84 ? -19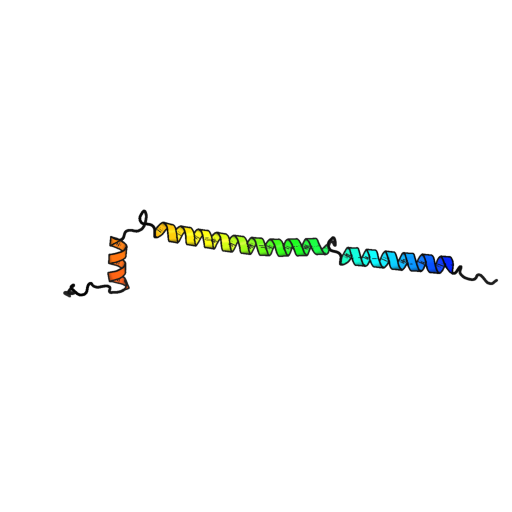.184 -15.912 37.554 1.00 81.56 84 ASP A O 1
ATOM 661 N N . VAL A 1 85 ? -18.725 -13.983 36.524 1.00 84.00 85 VAL A N 1
ATOM 662 C CA . VAL A 1 85 ? -17.496 -14.476 35.873 1.00 84.00 85 VAL A CA 1
ATOM 663 C C . VAL A 1 85 ? -16.270 -14.377 36.778 1.00 84.00 85 VAL A C 1
ATOM 665 O O . VAL A 1 85 ? -15.450 -15.295 36.803 1.00 84.00 85 VAL A O 1
ATOM 668 N N . LEU A 1 86 ? -16.101 -13.258 37.487 1.00 81.81 86 LEU A N 1
ATOM 669 C CA . LEU A 1 86 ? -14.910 -12.998 38.304 1.00 81.81 86 LEU A CA 1
ATOM 670 C C . LEU A 1 86 ? -15.114 -13.367 39.776 1.00 81.81 86 LEU A C 1
ATOM 672 O O . LEU A 1 86 ? -14.166 -13.259 40.552 1.00 81.81 86 LEU A O 1
ATOM 676 N N . GLY A 1 87 ? -16.322 -13.780 40.179 1.00 77.88 87 GLY A N 1
ATOM 677 C CA . GLY A 1 87 ? -16.646 -13.994 41.590 1.00 77.88 87 GLY A CA 1
ATOM 678 C C . GLY A 1 87 ? -16.496 -12.710 42.403 1.00 77.88 87 GLY A C 1
ATOM 679 O O . GLY A 1 87 ? -16.128 -12.767 43.576 1.00 77.88 87 GLY A O 1
ATOM 680 N N . LEU A 1 88 ? -16.685 -11.548 41.765 1.00 69.31 88 LEU A N 1
ATOM 681 C CA . LEU A 1 88 ? -16.564 -10.260 42.431 1.00 69.31 88 LEU A CA 1
ATOM 682 C C . LEU A 1 88 ? -17.684 -10.160 43.472 1.00 69.31 88 LEU A C 1
ATOM 684 O O . LEU A 1 88 ? -18.861 -10.158 43.131 1.00 69.31 88 LEU A O 1
ATOM 688 N N . VAL A 1 89 ? -17.316 -10.106 44.746 1.00 66.19 89 VAL A N 1
ATOM 689 C CA . VAL A 1 89 ? -18.251 -9.923 45.858 1.00 66.19 89 VAL A CA 1
ATOM 690 C C . VAL A 1 89 ? -17.716 -8.776 46.693 1.00 66.19 89 VAL A C 1
ATOM 692 O O . VAL A 1 89 ? -16.511 -8.685 46.954 1.00 66.19 89 VAL A O 1
ATOM 695 N N . ARG A 1 90 ? -18.598 -7.854 47.069 1.00 65.19 90 ARG A N 1
ATOM 696 C CA . ARG A 1 90 ? -18.236 -6.745 47.949 1.00 65.19 90 ARG A CA 1
ATOM 697 C C . ARG A 1 90 ? -17.832 -7.330 49.309 1.00 65.19 90 ARG A C 1
ATOM 699 O O . ARG A 1 90 ? -18.422 -8.310 49.751 1.00 65.19 90 ARG A O 1
ATOM 706 N N . GLY A 1 91 ? -16.795 -6.786 49.953 1.00 62.56 91 GLY A N 1
ATOM 707 C CA . GLY A 1 91 ? -16.213 -7.372 51.178 1.00 62.56 91 GLY A CA 1
ATOM 708 C C . GLY A 1 91 ? -17.193 -7.528 52.356 1.00 62.56 91 GLY A C 1
ATOM 709 O O . GLY A 1 91 ? -16.862 -8.176 53.344 1.00 62.56 91 GLY A O 1
ATOM 710 N N . ASP A 1 92 ? -18.379 -6.937 52.241 1.00 64.06 92 ASP A N 1
ATOM 711 C CA . ASP A 1 92 ? -19.500 -6.924 53.172 1.00 64.06 92 ASP A CA 1
ATOM 712 C C . ASP A 1 92 ? -20.691 -7.832 52.776 1.00 64.06 92 ASP A C 1
ATOM 714 O O . ASP A 1 92 ? -21.666 -7.904 53.524 1.00 64.06 92 ASP A O 1
ATOM 718 N N . GLU A 1 93 ? -20.639 -8.562 51.655 1.00 63.00 93 GLU A N 1
ATOM 719 C CA . GLU A 1 93 ? -21.739 -9.423 51.184 1.00 63.00 93 GLU A CA 1
ATOM 720 C C . GLU A 1 93 ? -21.509 -10.917 51.542 1.00 63.00 93 GLU A C 1
ATOM 722 O O . GLU A 1 93 ? -20.503 -11.528 51.181 1.00 63.00 93 GLU A O 1
ATOM 727 N N . LEU A 1 94 ? -22.460 -11.532 52.265 1.00 57.84 94 LEU A N 1
ATOM 728 C CA . LEU A 1 94 ? -22.457 -12.951 52.668 1.00 57.84 94 LEU A CA 1
ATOM 729 C C . LEU A 1 94 ? -23.261 -13.808 51.673 1.00 57.84 94 LEU A C 1
ATOM 731 O O . LEU A 1 94 ? -24.472 -13.635 51.545 1.00 57.84 94 LEU A O 1
ATOM 735 N N . ILE A 1 95 ? -22.613 -14.780 51.020 1.00 57.50 95 ILE A N 1
ATOM 736 C CA . ILE A 1 95 ? -23.290 -15.777 50.174 1.00 57.50 95 ILE A CA 1
ATOM 737 C C . ILE A 1 95 ? -23.993 -16.796 51.080 1.00 57.50 95 ILE A C 1
ATOM 739 O O . ILE A 1 95 ? -23.340 -17.613 51.732 1.00 57.50 95 ILE A O 1
ATOM 743 N N . VAL A 1 96 ? -25.325 -16.770 51.110 1.00 59.22 96 VAL A N 1
ATOM 744 C CA . VAL A 1 96 ? -26.135 -17.830 51.728 1.00 59.22 96 VAL A CA 1
ATOM 745 C C . VAL A 1 96 ? -26.485 -18.847 50.642 1.00 59.22 96 VAL A C 1
ATOM 747 O O . VAL A 1 96 ? -27.072 -18.484 49.625 1.00 59.22 96 VAL A O 1
ATOM 750 N N . ARG A 1 97 ? -26.066 -20.101 50.844 1.00 61.88 97 ARG A N 1
ATOM 751 C CA . ARG A 1 97 ? -26.322 -21.243 49.954 1.00 61.88 97 ARG A CA 1
ATOM 752 C C . ARG A 1 97 ? -27.642 -21.928 50.284 1.00 61.88 97 ARG A C 1
ATOM 754 O O . ARG A 1 97 ? -27.905 -22.102 51.494 1.00 61.88 97 ARG A O 1
#